Protein AF-A0A530GIV2-F1 (afdb_monomer_lite)

Foldseek 3Di:
DDDDDDPPDLWDQQFQVCLPPPVDPQQQLDCLQCVPPDLCCFALPHPPYPNQFGWDDDPSWIATGHCVCPVRHGGTRGNQVVQQPQKDWDKAQPDADPVRHRDDIDDTDIGRPDGDGRIPRDDGD

Secondary structure (DSSP, 8-state):
---------S--B--GGGTT-TTS-SS--SGGGGTT--GGGSSTT-TTS-TTSEEEEETTEEEEESGGGGGGTTSB--HHHHHHH-EEEE--EEEE-TTS-EEEEPPPEEEES----SBSSPPP-

Radius of gyration: 19.64 Å; chains: 1; bounding box: 41×36×71 Å

Sequence (125 aa):
MQFSLVPFSASVNVGPANKDKAWMDLDGISPIHHENFDWTTMYKTASGVDPNKYIEKVGDARWKRGSGWGAGQNTPMTRFKLYEEMTATTRTCTKKRSNGSCQTYSTPTTGQYEAWKGCVEARPY

pLDDT: mean 78.87, std 12.32, range [41.28, 92.19]

Structure (mmCIF, N/CA/C/O backbone):
data_AF-A0A530GIV2-F1
#
_entry.id   AF-A0A530GIV2-F1
#
loop_
_atom_site.group_PDB
_atom_site.id
_atom_site.type_symbol
_atom_site.label_atom_id
_atom_site.label_alt_id
_atom_site.label_comp_id
_atom_site.label_asym_id
_atom_site.label_entity_id
_atom_site.label_seq_id
_atom_site.pdbx_PDB_ins_code
_atom_site.Cartn_x
_atom_site.Cartn_y
_atom_site.Cartn_z
_atom_site.occupancy
_atom_site.B_iso_or_equiv
_atom_site.auth_seq_id
_atom_site.auth_comp_id
_atom_site.auth_asym_id
_atom_site.auth_atom_id
_atom_site.pdbx_PDB_model_num
ATOM 1 N N . MET A 1 1 ? 14.635 -5.753 42.558 1.00 41.28 1 MET A N 1
ATOM 2 C CA . MET A 1 1 ? 13.766 -5.606 41.370 1.00 41.28 1 MET A CA 1
ATOM 3 C C . MET A 1 1 ? 14.674 -5.650 40.154 1.00 41.28 1 MET A C 1
ATOM 5 O O . MET A 1 1 ? 15.574 -4.824 40.083 1.00 41.28 1 MET A O 1
ATOM 9 N N . GLN A 1 2 ? 14.521 -6.636 39.274 1.00 44.56 2 GLN A N 1
ATOM 10 C CA . GLN A 1 2 ? 15.347 -6.780 38.074 1.00 44.56 2 GLN A CA 1
ATOM 11 C C . GLN A 1 2 ? 14.418 -6.630 36.870 1.00 44.56 2 GLN A C 1
ATOM 13 O O . GLN A 1 2 ? 13.490 -7.417 36.709 1.00 44.56 2 GLN A O 1
ATOM 18 N N . PHE A 1 3 ? 14.622 -5.581 36.078 1.00 54.16 3 PHE A N 1
ATOM 19 C CA . PHE A 1 3 ? 13.901 -5.372 34.828 1.00 54.16 3 PHE A CA 1
ATOM 20 C C . PHE A 1 3 ? 14.789 -5.880 33.694 1.00 54.16 3 PHE A C 1
ATOM 22 O O . PHE A 1 3 ? 15.936 -5.456 33.566 1.00 54.16 3 PHE A O 1
ATOM 29 N N . SER A 1 4 ? 14.275 -6.818 32.903 1.00 44.47 4 SER A N 1
ATOM 30 C CA . SER A 1 4 ? 14.893 -7.220 31.643 1.00 44.47 4 SER A CA 1
ATOM 31 C C . SER A 1 4 ? 14.197 -6.451 30.530 1.00 44.47 4 SER A C 1
ATOM 33 O O . SER A 1 4 ? 12.994 -6.598 30.325 1.00 44.47 4 SER A O 1
ATOM 35 N N . LEU A 1 5 ? 14.952 -5.596 29.844 1.00 51.12 5 LEU A N 1
ATOM 36 C CA . LEU A 1 5 ? 14.525 -5.033 28.576 1.00 51.12 5 LEU A CA 1
ATOM 37 C C . LEU A 1 5 ? 14.862 -6.071 27.507 1.00 51.12 5 LEU A C 1
ATOM 39 O O . LEU A 1 5 ? 16.034 -6.292 27.210 1.00 51.12 5 LEU A O 1
ATOM 43 N N . VAL A 1 6 ? 13.842 -6.728 26.961 1.00 50.91 6 VAL A N 1
ATOM 44 C CA . VAL A 1 6 ? 13.988 -7.529 25.745 1.00 50.91 6 VAL A CA 1
ATOM 45 C C . VAL A 1 6 ? 13.925 -6.549 24.575 1.00 50.91 6 VAL A C 1
ATOM 47 O O . VAL A 1 6 ? 12.861 -5.967 24.348 1.00 50.91 6 VAL A O 1
ATOM 50 N N . PRO A 1 7 ? 15.026 -6.305 23.843 1.00 48.56 7 PRO A N 1
ATOM 51 C CA . PRO A 1 7 ? 14.954 -5.513 22.632 1.00 48.56 7 PRO A CA 1
ATOM 52 C C . PRO A 1 7 ? 14.249 -6.372 21.584 1.00 48.56 7 PRO A C 1
ATOM 54 O O . PRO A 1 7 ? 14.852 -7.253 20.976 1.00 48.56 7 PRO A O 1
ATOM 57 N N . PHE A 1 8 ? 12.957 -6.141 21.370 1.00 50.06 8 PHE A N 1
ATOM 58 C CA . PHE A 1 8 ? 12.359 -6.538 20.105 1.00 50.06 8 PHE A CA 1
ATOM 59 C C . PHE A 1 8 ? 13.062 -5.689 19.046 1.00 50.06 8 PHE A C 1
ATOM 61 O O . PHE A 1 8 ? 12.948 -4.463 19.053 1.00 50.06 8 PHE A O 1
ATOM 68 N N . SER A 1 9 ? 13.901 -6.316 18.214 1.00 52.53 9 SER A N 1
ATOM 69 C CA . SER A 1 9 ? 14.488 -5.622 17.072 1.00 52.53 9 SER A CA 1
ATOM 70 C C . SER A 1 9 ? 13.342 -5.021 16.267 1.00 52.53 9 SER A C 1
ATOM 72 O O . SER A 1 9 ? 12.326 -5.689 16.080 1.00 52.53 9 SER A O 1
ATOM 74 N N . ALA A 1 10 ? 13.516 -3.790 15.784 1.00 52.50 10 ALA A N 1
ATOM 75 C CA . ALA A 1 10 ? 12.537 -3.003 15.021 1.00 52.50 10 ALA A CA 1
ATOM 76 C C . ALA A 1 10 ? 12.162 -3.609 13.642 1.00 52.50 10 ALA A C 1
ATOM 78 O O . ALA A 1 10 ? 11.921 -2.911 12.661 1.00 52.50 10 ALA A O 1
ATOM 79 N N . SER A 1 11 ? 12.286 -4.927 13.506 1.00 59.06 11 SER A N 1
ATOM 80 C CA . SER A 1 11 ? 11.870 -5.761 12.390 1.00 59.06 11 SER A CA 1
ATOM 81 C C . SER A 1 11 ? 12.012 -7.226 12.805 1.00 59.06 11 SER A C 1
ATOM 83 O O . SER A 1 11 ? 13.108 -7.782 12.850 1.00 59.06 11 SER A O 1
ATOM 85 N N . VAL A 1 12 ? 10.890 -7.876 13.108 1.00 67.25 12 VAL A N 1
ATOM 86 C CA . VAL A 1 12 ? 10.825 -9.342 13.134 1.00 67.25 12 VAL A CA 1
ATOM 87 C C . VAL A 1 12 ? 10.655 -9.807 11.693 1.00 67.25 12 VAL A C 1
ATOM 89 O O . VAL A 1 12 ? 9.706 -9.398 11.020 1.00 67.25 12 VAL A O 1
ATOM 92 N N . ASN A 1 13 ? 11.578 -10.632 11.196 1.00 73.81 13 ASN A N 1
ATOM 93 C CA . ASN A 1 13 ? 11.422 -11.273 9.895 1.00 73.81 13 ASN A CA 1
ATOM 94 C C . ASN A 1 13 ? 10.578 -12.539 10.053 1.00 73.81 13 ASN A C 1
ATOM 96 O O . ASN A 1 13 ? 11.045 -13.551 10.570 1.00 73.81 13 ASN A O 1
ATOM 100 N N . VAL A 1 14 ? 9.333 -12.469 9.602 1.00 77.88 14 VAL A N 1
ATOM 101 C CA . VAL A 1 14 ? 8.395 -13.593 9.569 1.00 77.88 14 VAL A CA 1
ATOM 102 C C . VAL A 1 14 ? 8.330 -14.246 8.188 1.00 77.88 14 VAL A C 1
ATOM 104 O O . VAL A 1 14 ? 7.577 -15.191 7.999 1.00 77.88 14 VAL A O 1
ATOM 107 N N . GLY A 1 15 ? 9.122 -13.785 7.221 1.00 79.31 15 GLY A N 1
ATOM 108 C CA . GLY A 1 15 ? 9.187 -14.322 5.865 1.00 79.31 15 GLY A CA 1
ATOM 109 C C . GLY A 1 15 ? 8.038 -13.857 4.952 1.00 79.31 15 GLY A C 1
ATOM 110 O O . GLY A 1 15 ? 6.895 -13.713 5.389 1.00 79.31 15 GLY A O 1
ATOM 111 N N . PRO A 1 16 ? 8.305 -13.658 3.646 1.00 79.44 16 PRO A N 1
ATOM 112 C CA . PRO A 1 16 ? 7.344 -13.074 2.707 1.00 79.44 16 PRO A CA 1
ATOM 113 C C . PRO A 1 16 ? 6.081 -13.927 2.500 1.00 79.44 16 PRO A C 1
ATOM 115 O O . PRO A 1 16 ? 5.008 -13.398 2.222 1.00 79.44 16 PRO A O 1
ATOM 118 N N . ALA A 1 17 ? 6.185 -15.246 2.687 1.00 83.62 17 ALA A N 1
ATOM 119 C CA . ALA A 1 17 ? 5.075 -16.189 2.535 1.00 83.62 17 ALA A CA 1
ATOM 120 C C . ALA A 1 17 ? 3.994 -16.062 3.622 1.00 83.62 17 ALA A C 1
ATOM 122 O O . ALA A 1 17 ? 2.915 -16.641 3.491 1.00 83.62 17 ALA A O 1
ATOM 123 N N . ASN A 1 18 ? 4.276 -15.332 4.704 1.00 83.25 18 ASN A N 1
ATOM 124 C CA . ASN A 1 18 ? 3.360 -15.213 5.828 1.00 83.25 18 ASN A CA 1
ATOM 125 C C . ASN A 1 18 ? 2.453 -13.981 5.771 1.00 83.25 18 ASN A C 1
ATOM 127 O O . ASN A 1 18 ? 1.570 -13.885 6.610 1.00 83.25 18 ASN A O 1
ATOM 131 N N . LYS A 1 19 ? 2.588 -13.116 4.755 1.00 77.50 19 LYS A N 1
ATOM 132 C CA . LYS A 1 19 ? 1.877 -11.828 4.648 1.00 77.50 19 LYS A CA 1
ATOM 133 C C . LYS A 1 19 ? 0.348 -11.895 4.829 1.00 77.50 19 LYS A C 1
ATOM 135 O O . LYS A 1 19 ? -0.237 -10.932 5.302 1.00 77.50 19 LYS A O 1
ATOM 140 N N . ASP A 1 20 ? -0.278 -13.014 4.450 1.00 84.88 20 ASP A N 1
ATOM 141 C CA . ASP A 1 20 ? -1.738 -13.206 4.462 1.00 84.88 20 ASP A CA 1
ATOM 142 C C . ASP A 1 20 ? -2.203 -14.173 5.577 1.00 84.88 20 ASP A C 1
ATOM 144 O O . ASP A 1 20 ? -3.295 -14.740 5.509 1.00 84.88 20 ASP A O 1
ATOM 148 N N . LYS A 1 21 ? -1.368 -14.452 6.588 1.00 85.44 21 LYS A N 1
ATOM 149 C CA . LYS A 1 21 ? -1.747 -15.354 7.689 1.00 85.44 21 LYS A CA 1
ATOM 150 C C . LYS A 1 21 ? -2.703 -14.658 8.657 1.00 85.44 21 LYS A C 1
ATOM 152 O O . LYS A 1 21 ? -2.511 -13.502 8.995 1.00 85.44 21 LYS A O 1
ATOM 157 N N . ALA A 1 22 ? -3.676 -15.400 9.187 1.00 86.00 22 ALA A N 1
ATOM 158 C CA . ALA A 1 22 ? -4.710 -14.862 10.079 1.00 86.00 22 ALA A CA 1
ATOM 159 C C . ALA A 1 22 ? -4.191 -14.290 11.415 1.00 86.00 22 ALA A C 1
ATOM 161 O O . ALA A 1 22 ? -4.900 -13.541 12.070 1.00 86.00 22 ALA A O 1
ATOM 162 N N . TRP A 1 23 ? -2.974 -14.651 11.837 1.00 83.25 23 TRP A N 1
ATOM 163 C CA . TRP A 1 23 ? -2.330 -14.064 13.019 1.00 83.25 23 TRP A CA 1
ATOM 164 C C . TRP A 1 23 ? -1.658 -12.713 12.727 1.00 83.25 23 TRP A C 1
ATOM 166 O O . TRP A 1 23 ? -1.188 -12.059 13.655 1.00 83.25 23 TRP A O 1
ATOM 176 N N . MET A 1 24 ? -1.590 -12.297 11.458 1.00 82.19 24 MET A N 1
ATOM 177 C CA . MET A 1 24 ? -1.178 -10.951 11.070 1.00 82.19 24 MET A CA 1
ATOM 178 C C . MET A 1 24 ? -2.369 -9.993 11.091 1.00 82.19 24 MET A C 1
ATOM 180 O O . MET A 1 24 ? -3.508 -10.385 10.853 1.00 82.19 24 MET A O 1
ATOM 184 N N . ASP A 1 25 ? -2.089 -8.714 11.325 1.00 83.69 25 ASP A N 1
ATOM 185 C CA . ASP A 1 25 ? -3.083 -7.647 11.224 1.00 83.69 25 ASP A CA 1
ATOM 186 C C . ASP A 1 25 ? -3.360 -7.313 9.747 1.00 83.69 25 ASP A C 1
ATOM 188 O O . ASP A 1 25 ? -2.712 -6.461 9.131 1.00 83.69 25 ASP A O 1
ATOM 192 N N . LEU A 1 26 ? -4.298 -8.056 9.155 1.00 84.25 26 LEU A N 1
ATOM 193 C CA . LEU A 1 26 ? -4.696 -7.908 7.751 1.00 84.25 26 LEU A CA 1
ATOM 194 C C . LEU A 1 26 ? -5.585 -6.678 7.516 1.00 84.25 26 LEU A C 1
ATOM 196 O O . LEU A 1 26 ? -5.624 -6.160 6.397 1.00 84.25 26 LEU A O 1
ATOM 200 N N . ASP A 1 27 ? -6.247 -6.194 8.567 1.00 84.88 27 ASP A N 1
ATOM 201 C CA . ASP A 1 27 ? -7.166 -5.053 8.521 1.00 84.88 27 ASP A CA 1
ATOM 202 C C . ASP A 1 27 ? -6.480 -3.726 8.885 1.00 84.88 27 ASP A C 1
ATOM 204 O O . ASP A 1 27 ? -7.027 -2.645 8.650 1.00 84.88 27 ASP A O 1
ATOM 208 N N . GLY A 1 28 ? -5.253 -3.790 9.410 1.00 83.56 28 GLY A N 1
ATOM 209 C CA . GLY A 1 28 ? -4.450 -2.635 9.794 1.00 83.56 28 GLY A CA 1
ATOM 210 C C . GLY A 1 28 ? -5.059 -1.862 10.957 1.00 83.56 28 GLY A C 1
ATOM 211 O O . GLY A 1 28 ? -5.012 -0.629 10.955 1.00 83.56 28 GLY A O 1
ATOM 212 N N . ILE A 1 29 ? -5.670 -2.568 11.908 1.00 85.56 29 ILE A N 1
ATOM 213 C CA . ILE A 1 29 ? -6.287 -1.988 13.110 1.00 85.56 29 ILE A CA 1
ATOM 214 C C . ILE A 1 29 ? -5.211 -1.402 14.032 1.00 85.56 29 ILE A C 1
ATOM 216 O O . ILE A 1 29 ? -5.427 -0.378 14.686 1.00 85.56 29 ILE A O 1
ATOM 220 N N . SER A 1 30 ? -4.033 -2.024 14.074 1.00 83.50 30 SER A N 1
ATOM 221 C CA . SER A 1 30 ? -2.926 -1.575 14.901 1.00 83.50 30 SER A CA 1
ATOM 222 C C . SER A 1 30 ? -2.444 -0.186 14.458 1.00 83.50 30 SER A C 1
ATOM 224 O O . SER A 1 30 ? -2.162 0.031 13.271 1.00 83.50 30 SER A O 1
ATOM 226 N N . PRO A 1 31 ? -2.269 0.766 15.398 1.00 80.25 31 PRO A N 1
ATOM 227 C CA . PRO A 1 31 ? -1.785 2.111 15.093 1.00 80.25 31 PRO A CA 1
ATOM 228 C C . PRO A 1 31 ? -0.452 2.134 14.335 1.00 80.25 31 PRO A C 1
ATOM 230 O O . PRO A 1 31 ? -0.208 3.067 13.570 1.00 80.25 31 PRO A O 1
ATOM 233 N N . ILE A 1 32 ? 0.378 1.095 14.485 1.00 79.25 32 ILE A N 1
ATOM 234 C CA . ILE A 1 32 ? 1.678 0.975 13.808 1.00 79.25 32 ILE A CA 1
ATOM 235 C C . ILE A 1 32 ? 1.563 0.970 12.277 1.00 79.25 32 ILE A C 1
ATOM 237 O O . ILE A 1 32 ? 2.476 1.416 11.581 1.00 79.25 32 ILE A O 1
ATOM 241 N N . HIS A 1 33 ? 0.425 0.533 11.721 1.00 77.81 33 HIS A N 1
ATOM 242 C CA . HIS A 1 33 ? 0.185 0.585 10.275 1.00 77.81 33 HIS A CA 1
ATOM 243 C C . HIS A 1 33 ? 0.077 2.013 9.733 1.00 77.81 33 HIS A C 1
ATOM 245 O O . HIS A 1 33 ? 0.118 2.223 8.522 1.00 77.81 33 HIS A O 1
ATOM 251 N N . HIS A 1 34 ? -0.061 2.983 10.629 1.00 78.19 34 HIS A N 1
ATOM 252 C CA . HIS A 1 34 ? -0.391 4.366 10.321 1.00 78.19 34 HIS A CA 1
ATOM 253 C C . HIS A 1 34 ? 0.577 5.350 10.964 1.00 78.19 34 HIS A C 1
ATOM 255 O O . HIS A 1 34 ? 0.402 6.560 10.838 1.00 78.19 34 HIS A O 1
ATOM 261 N N . GLU A 1 35 ? 1.590 4.834 11.654 1.00 77.62 35 GLU A N 1
ATOM 262 C CA . GLU A 1 35 ? 2.657 5.635 12.217 1.00 77.62 35 GLU A CA 1
ATOM 263 C C . GLU A 1 35 ? 3.393 6.356 11.080 1.00 77.62 35 GLU A C 1
ATOM 265 O O . GLU A 1 35 ? 3.804 5.737 10.095 1.00 77.62 35 GLU A O 1
ATOM 270 N N . ASN A 1 36 ? 3.572 7.671 11.220 1.00 78.44 36 ASN A N 1
ATOM 271 C CA . ASN A 1 36 ? 4.166 8.558 10.212 1.00 78.44 36 ASN A CA 1
ATOM 272 C C . ASN A 1 36 ? 3.319 8.797 8.944 1.00 78.44 36 ASN A C 1
ATOM 274 O O . ASN A 1 36 ? 3.832 9.377 7.988 1.00 78.44 36 ASN A O 1
ATOM 278 N N . PHE A 1 37 ? 2.041 8.401 8.926 1.00 78.12 37 PHE A N 1
ATOM 279 C CA . PHE A 1 37 ? 1.114 8.740 7.842 1.00 78.12 37 PHE A CA 1
ATOM 280 C C . PHE A 1 37 ? 0.084 9.771 8.299 1.00 78.12 37 PHE A C 1
ATOM 282 O O . PHE A 1 37 ? -0.753 9.502 9.164 1.00 78.12 37 PHE A O 1
ATOM 289 N N . ASP A 1 38 ? 0.111 10.946 7.671 1.00 83.50 38 ASP A N 1
ATOM 290 C CA . ASP A 1 38 ? -0.920 11.960 7.869 1.00 83.50 38 ASP A CA 1
ATOM 291 C C . ASP A 1 38 ? -2.107 11.730 6.925 1.00 83.50 38 ASP A C 1
ATOM 293 O O . ASP A 1 38 ? -2.195 12.269 5.820 1.00 83.50 38 ASP A O 1
ATOM 297 N N . TRP A 1 39 ? -3.064 10.934 7.393 1.00 80.75 39 TRP A N 1
ATOM 298 C CA . TRP A 1 39 ? -4.297 10.651 6.660 1.00 80.75 39 TRP A CA 1
ATOM 299 C C . TRP A 1 39 ? -5.218 11.865 6.510 1.00 80.75 39 TRP A C 1
ATOM 301 O O . TRP A 1 39 ? -6.148 11.814 5.702 1.00 80.75 39 TRP A O 1
ATOM 311 N N . THR A 1 40 ? -4.966 12.968 7.229 1.00 81.56 40 THR A N 1
ATOM 312 C CA . THR A 1 40 ? -5.689 14.223 6.987 1.00 81.56 40 THR A CA 1
ATOM 313 C C . THR A 1 40 ? -5.333 14.820 5.623 1.00 81.56 40 THR A C 1
ATOM 315 O O . THR A 1 40 ? -6.039 15.659 5.095 1.00 81.56 40 THR A O 1
ATOM 318 N N . THR A 1 41 ? -4.298 14.335 4.953 1.00 81.56 41 THR A N 1
ATOM 319 C CA . THR A 1 41 ? -4.012 14.746 3.574 1.00 81.56 41 THR A CA 1
ATOM 320 C C . THR A 1 41 ? -4.711 13.879 2.530 1.00 81.56 41 THR A C 1
ATOM 322 O O . THR A 1 41 ? -4.537 14.124 1.347 1.00 81.56 41 THR A O 1
ATOM 325 N N . MET A 1 42 ? -5.498 12.870 2.933 1.00 78.19 42 MET A N 1
ATOM 326 C CA . MET A 1 42 ? -6.124 11.895 2.026 1.00 78.19 42 MET A CA 1
ATOM 327 C C . MET A 1 42 ? -7.618 11.650 2.306 1.00 78.19 42 MET A C 1
ATOM 329 O O . MET A 1 42 ? -8.148 10.594 1.958 1.00 78.19 42 MET A O 1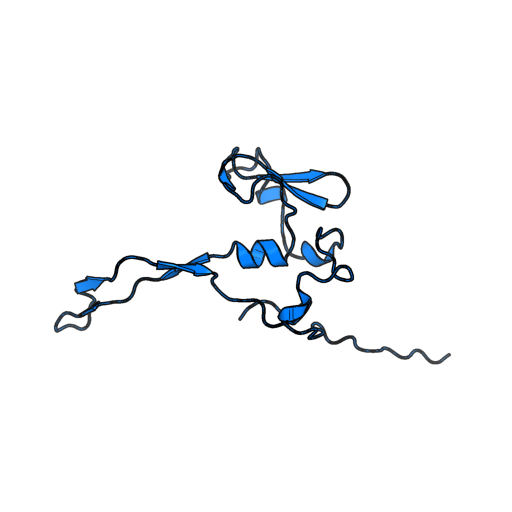
ATOM 333 N N . TYR A 1 43 ? -8.324 12.598 2.930 1.00 83.69 43 TYR A N 1
ATOM 334 C CA . TYR A 1 43 ? -9.785 12.526 3.081 1.00 83.69 43 TYR A CA 1
ATOM 335 C C . TYR A 1 43 ? -10.512 13.124 1.870 1.00 83.69 43 TYR A C 1
ATOM 337 O O . TYR A 1 43 ? -9.936 13.863 1.077 1.00 83.69 43 TYR A O 1
ATOM 345 N N . LYS A 1 44 ? -11.810 12.820 1.737 1.00 84.44 44 LYS A N 1
ATOM 346 C CA . LYS A 1 44 ? -12.643 13.171 0.569 1.00 84.44 44 LYS A CA 1
ATOM 347 C C . LYS A 1 44 ? -12.595 14.651 0.163 1.00 84.44 44 LYS A C 1
ATOM 349 O O . LYS A 1 44 ? -12.775 14.971 -1.004 1.00 84.44 44 LYS A O 1
ATOM 354 N N . THR A 1 45 ? -12.407 15.542 1.128 1.00 85.44 45 THR A N 1
ATOM 355 C CA . THR A 1 45 ? -12.425 17.000 0.954 1.00 85.44 45 THR A CA 1
ATOM 356 C C . THR A 1 45 ? -11.054 17.646 1.174 1.00 85.44 45 THR A C 1
ATOM 358 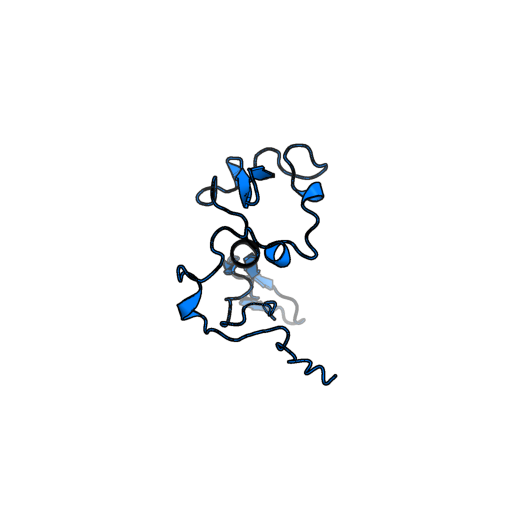O O . THR A 1 45 ? -10.973 18.867 1.297 1.00 85.44 45 THR A O 1
ATOM 361 N N . ALA A 1 46 ? -9.977 16.855 1.227 1.00 83.00 46 ALA A N 1
ATOM 362 C CA . ALA A 1 46 ? -8.623 17.375 1.360 1.00 83.00 46 ALA A CA 1
ATOM 363 C C . ALA A 1 46 ? -8.202 18.120 0.084 1.00 83.00 46 ALA A C 1
ATOM 365 O O . ALA A 1 46 ? -8.492 17.699 -1.038 1.00 83.00 46 ALA A O 1
ATOM 366 N N . SER A 1 47 ? -7.507 19.243 0.260 1.00 77.38 47 SER A N 1
ATOM 367 C CA . SER A 1 47 ? -7.023 20.052 -0.860 1.00 77.38 47 SER A CA 1
ATOM 368 C C . SER A 1 47 ? -5.993 19.276 -1.686 1.00 77.38 47 SER A C 1
ATOM 370 O O . SER A 1 47 ? -5.045 18.725 -1.131 1.00 77.38 47 SER A O 1
ATOM 372 N N . GLY A 1 48 ? -6.170 19.236 -3.010 1.00 75.31 48 GLY A N 1
ATOM 373 C CA . GLY A 1 48 ? -5.251 18.555 -3.932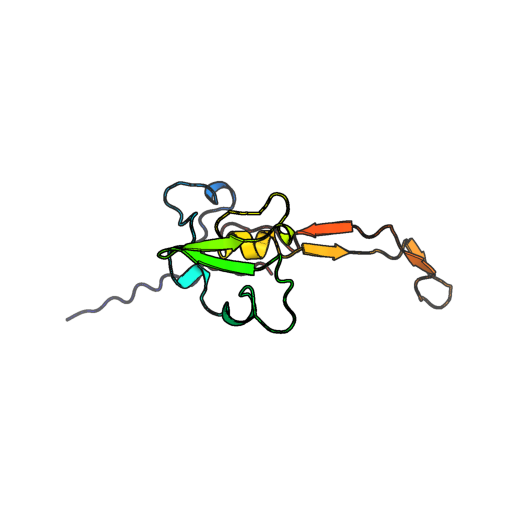 1.00 75.31 48 GLY A CA 1
ATOM 374 C C . GLY A 1 48 ? -5.438 17.038 -4.054 1.00 75.31 48 GLY A C 1
ATOM 375 O O . GLY A 1 48 ? -4.634 16.392 -4.725 1.00 75.31 48 GLY A O 1
ATOM 376 N N . VAL A 1 49 ? -6.488 16.468 -3.454 1.00 73.50 49 VAL A N 1
ATOM 377 C CA . VAL A 1 49 ? -6.823 15.038 -3.557 1.00 73.50 49 VAL A CA 1
ATOM 378 C C . VAL A 1 49 ? -8.017 14.840 -4.484 1.00 73.50 49 VAL A C 1
ATOM 380 O O . VAL A 1 49 ? -8.932 15.661 -4.522 1.00 73.50 49 VAL A O 1
ATOM 383 N N . ASP A 1 50 ? -8.028 13.734 -5.226 1.00 82.50 50 ASP A N 1
ATOM 384 C CA . ASP A 1 50 ? -9.199 13.329 -6.000 1.00 82.50 50 ASP A CA 1
ATOM 385 C C . ASP A 1 50 ? -10.342 12.931 -5.040 1.00 82.50 50 ASP A C 1
ATOM 387 O O . ASP A 1 50 ? -10.187 11.975 -4.271 1.00 82.50 50 ASP A O 1
ATOM 391 N N . PRO A 1 51 ? -11.513 13.597 -5.076 1.00 85.00 51 PRO A N 1
ATOM 392 C CA . PRO A 1 51 ? -12.654 13.246 -4.227 1.00 85.00 51 PRO A CA 1
ATOM 393 C C . PRO A 1 51 ? -13.220 11.844 -4.516 1.00 85.00 51 PRO A C 1
ATOM 395 O O . PRO A 1 51 ? -14.009 11.327 -3.721 1.00 85.00 51 PRO A O 1
ATOM 398 N N . ASN A 1 52 ? -12.818 11.210 -5.622 1.00 88.44 52 ASN A N 1
ATOM 399 C CA . ASN A 1 52 ? -13.115 9.817 -5.948 1.00 88.44 52 ASN A CA 1
ATOM 400 C C . ASN A 1 52 ? -12.025 8.841 -5.478 1.00 88.44 52 ASN A C 1
ATOM 402 O O . ASN A 1 52 ? -12.159 7.643 -5.719 1.00 88.44 52 ASN A O 1
ATOM 406 N N . LYS A 1 53 ? -10.961 9.305 -4.816 1.00 89.25 53 LYS A N 1
ATOM 407 C CA . LYS A 1 53 ? -9.876 8.465 -4.299 1.00 89.25 53 LYS A CA 1
ATOM 408 C C . LYS A 1 53 ? -9.424 8.951 -2.922 1.00 89.25 53 LYS A C 1
ATOM 410 O O . LYS A 1 53 ? -8.415 9.635 -2.781 1.00 89.25 53 LYS A O 1
ATOM 415 N N . TYR A 1 54 ? -10.166 8.557 -1.892 1.00 89.88 54 TYR A N 1
ATOM 416 C CA . TYR A 1 54 ? -9.917 8.981 -0.514 1.00 89.88 54 TYR A CA 1
ATOM 417 C C . TYR A 1 54 ? -9.871 7.806 0.460 1.00 89.88 54 TYR A C 1
ATOM 419 O O . TYR A 1 54 ? -10.235 6.674 0.124 1.00 89.88 54 TYR A O 1
ATOM 427 N N . ILE A 1 55 ? -9.409 8.093 1.673 1.00 90.25 55 ILE A N 1
ATOM 428 C CA . ILE A 1 55 ? -9.361 7.170 2.798 1.00 90.25 55 ILE A CA 1
ATOM 429 C C . ILE A 1 55 ? -10.405 7.584 3.830 1.00 90.25 55 ILE A C 1
ATOM 431 O O . ILE A 1 55 ? -10.518 8.754 4.194 1.00 90.25 55 ILE A O 1
ATOM 435 N N . GLU A 1 56 ? -11.173 6.611 4.303 1.00 90.44 56 GLU A N 1
ATOM 436 C CA . GLU A 1 56 ? -12.204 6.795 5.322 1.00 90.44 56 GLU A CA 1
ATOM 437 C C . GLU A 1 56 ? -11.911 5.893 6.520 1.00 90.44 56 GLU A C 1
ATOM 439 O O . GLU A 1 56 ? -11.648 4.702 6.354 1.00 90.44 56 GLU A O 1
ATOM 444 N N . LYS A 1 57 ? -11.959 6.443 7.736 1.00 89.25 57 LYS A N 1
ATOM 445 C CA . LYS A 1 57 ? -11.865 5.640 8.958 1.00 89.25 57 LYS A CA 1
ATOM 446 C C . LYS A 1 57 ? -13.259 5.119 9.319 1.00 89.25 57 LYS A C 1
ATOM 448 O O . LYS A 1 57 ? -14.170 5.918 9.513 1.00 89.25 57 LYS A O 1
ATOM 453 N N . VAL A 1 58 ? -13.412 3.801 9.427 1.00 89.81 58 VAL A N 1
ATOM 454 C CA . VAL A 1 58 ? -14.653 3.135 9.852 1.00 89.81 58 VAL A CA 1
ATOM 455 C C . VAL A 1 58 ? -14.308 2.193 11.001 1.00 89.81 58 VAL A C 1
ATOM 457 O O . VAL A 1 58 ? -13.580 1.220 10.806 1.00 89.81 58 VAL A O 1
ATOM 460 N N . GLY A 1 59 ? -14.802 2.498 12.204 1.00 88.38 59 GLY A N 1
ATOM 461 C CA . GLY A 1 59 ? -14.308 1.858 13.426 1.00 88.38 59 GLY A CA 1
ATOM 462 C C . GLY A 1 59 ? -12.825 2.173 13.626 1.00 88.38 59 GLY A C 1
ATOM 463 O O . GLY A 1 59 ? -12.427 3.334 13.514 1.00 88.38 59 GLY A O 1
ATOM 464 N N . ASP A 1 60 ? -12.008 1.146 13.859 1.00 85.38 60 ASP A N 1
ATOM 465 C CA . ASP A 1 60 ? -10.550 1.280 13.996 1.00 85.38 60 ASP A CA 1
ATOM 466 C C . ASP A 1 60 ? -9.776 1.058 12.688 1.00 85.38 60 ASP A C 1
ATOM 468 O O . ASP A 1 60 ? -8.602 1.416 12.599 1.00 85.38 60 ASP A O 1
ATOM 472 N N . ALA A 1 61 ? -10.436 0.556 11.642 1.00 88.06 61 ALA A N 1
ATOM 473 C CA . ALA A 1 61 ? -9.823 0.323 10.339 1.00 88.06 61 ALA A CA 1
ATOM 474 C C . ALA A 1 61 ? -9.958 1.543 9.411 1.00 88.06 61 ALA A C 1
ATOM 476 O O . ALA A 1 61 ? -10.927 2.310 9.458 1.00 88.06 61 ALA A O 1
ATOM 477 N N . ARG A 1 62 ? -8.985 1.709 8.513 1.00 89.56 62 ARG A N 1
ATOM 478 C CA . ARG A 1 62 ? -9.029 2.696 7.424 1.00 89.56 62 ARG A CA 1
ATOM 479 C C . ARG A 1 62 ? -9.352 1.995 6.112 1.00 89.56 62 ARG A C 1
ATOM 481 O O . ARG A 1 62 ? -8.805 0.937 5.839 1.00 89.56 62 ARG A O 1
ATOM 488 N N . TRP A 1 63 ? -10.209 2.585 5.288 1.00 91.00 63 TRP A N 1
ATOM 489 C CA . TRP A 1 63 ? -10.743 1.974 4.070 1.00 91.00 63 TRP A CA 1
ATOM 490 C C . TRP A 1 63 ? -10.490 2.841 2.844 1.00 91.00 63 TRP A C 1
ATOM 492 O O . TRP A 1 63 ? -10.640 4.063 2.892 1.00 91.00 63 TRP A O 1
ATOM 502 N N . LYS A 1 64 ? -10.175 2.191 1.721 1.00 91.56 64 LYS A N 1
ATOM 503 C CA . LYS A 1 64 ? -10.090 2.816 0.396 1.00 91.56 64 LYS A CA 1
ATOM 504 C C . LYS A 1 64 ? -11.487 3.106 -0.146 1.00 91.56 64 LYS A C 1
ATOM 506 O O . LYS A 1 64 ? -12.256 2.176 -0.391 1.00 91.56 64 LYS A O 1
ATOM 511 N N . ARG A 1 65 ? -11.833 4.376 -0.353 1.00 92.19 65 ARG A N 1
ATOM 512 C CA . ARG A 1 65 ? -13.161 4.804 -0.819 1.00 92.19 65 ARG A CA 1
ATOM 513 C C . ARG A 1 65 ? -13.105 5.639 -2.095 1.00 92.19 65 ARG A C 1
ATOM 515 O O . ARG A 1 65 ? -12.156 6.378 -2.345 1.00 92.19 65 ARG A O 1
ATOM 522 N N . GLY A 1 66 ? -14.180 5.511 -2.869 1.00 90.88 66 GLY A N 1
ATOM 523 C CA . GLY A 1 66 ? -14.343 6.114 -4.188 1.00 90.88 66 GLY A CA 1
ATOM 524 C C . GLY A 1 66 ? -13.789 5.253 -5.333 1.00 90.88 66 GLY A C 1
ATOM 525 O O . GLY A 1 66 ? -12.990 4.337 -5.125 1.00 90.88 66 GLY A O 1
ATOM 526 N N . SER A 1 67 ? -14.268 5.520 -6.548 1.00 90.81 67 SER A N 1
ATOM 527 C CA . SER A 1 67 ? -13.986 4.723 -7.750 1.00 90.81 67 SER A CA 1
ATOM 528 C C . SER A 1 67 ? -12.547 4.844 -8.264 1.00 90.81 67 SER A C 1
ATOM 530 O O . SER A 1 67 ? -12.092 3.974 -9.003 1.00 90.81 67 SER A O 1
ATOM 532 N N . GLY A 1 68 ? -11.796 5.866 -7.849 1.00 87.38 68 GLY A N 1
ATOM 533 C CA . GLY A 1 68 ? -10.400 6.087 -8.241 1.00 87.38 68 GLY A CA 1
ATOM 534 C C . GLY A 1 68 ? -9.417 5.036 -7.706 1.00 87.38 68 GLY A C 1
ATOM 535 O O . GLY A 1 68 ? -8.258 5.007 -8.119 1.00 87.38 68 GLY A O 1
ATOM 536 N N . TRP A 1 69 ? -9.863 4.147 -6.813 1.00 86.25 69 TRP A N 1
ATOM 537 C CA . TRP A 1 69 ? -9.113 2.955 -6.394 1.00 86.25 69 TRP A CA 1
ATOM 538 C C . TRP A 1 69 ? -9.288 1.750 -7.332 1.00 86.25 69 TRP A C 1
ATOM 540 O O . TRP A 1 69 ? -8.583 0.752 -7.173 1.00 86.25 69 TRP A O 1
ATOM 550 N N . GLY A 1 70 ? -10.218 1.805 -8.293 1.00 88.12 70 GLY A N 1
ATOM 551 C CA . GLY A 1 70 ? -10.506 0.694 -9.201 1.00 88.12 70 GLY A CA 1
ATOM 552 C C . GLY A 1 70 ? -10.840 -0.594 -8.443 1.00 88.12 70 GLY A C 1
ATOM 553 O O . GLY A 1 70 ? -11.665 -0.595 -7.532 1.00 88.12 70 GLY A O 1
ATOM 554 N N . ALA A 1 71 ? -10.153 -1.690 -8.775 1.00 86.88 71 ALA A N 1
ATOM 555 C CA . ALA A 1 71 ? -10.334 -2.986 -8.114 1.00 86.88 71 ALA A CA 1
ATOM 556 C C . ALA A 1 71 ? -9.976 -2.980 -6.611 1.00 86.88 71 ALA A C 1
ATOM 558 O O . ALA A 1 71 ? -10.398 -3.870 -5.879 1.00 86.88 71 ALA A O 1
ATOM 559 N N . GLY A 1 72 ? -9.212 -1.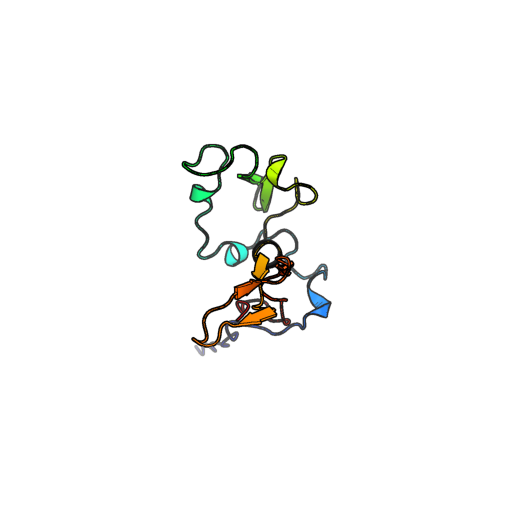988 -6.140 1.00 85.56 72 GLY A N 1
ATOM 560 C CA . GLY A 1 72 ? -8.859 -1.824 -4.729 1.00 85.56 72 GLY A CA 1
ATOM 561 C C . GLY A 1 72 ? -9.911 -1.086 -3.896 1.00 85.56 72 GLY A C 1
ATOM 562 O O . GLY A 1 72 ? -9.698 -0.890 -2.696 1.00 85.56 72 GLY A O 1
ATOM 563 N N . GLN A 1 73 ? -11.019 -0.642 -4.496 1.00 91.12 73 GLN A N 1
ATOM 564 C CA . GLN A 1 73 ? -12.086 0.056 -3.783 1.00 91.12 73 GLN A CA 1
ATOM 565 C C . GLN A 1 73 ? -12.690 -0.827 -2.681 1.00 91.12 73 GLN A C 1
ATOM 567 O O . GLN A 1 73 ? -12.865 -2.029 -2.846 1.00 91.12 73 GLN A O 1
ATOM 572 N N . ASN A 1 74 ? -13.047 -0.209 -1.554 1.00 91.88 74 ASN A N 1
ATOM 573 C CA . ASN A 1 74 ? -13.643 -0.858 -0.388 1.00 91.88 74 ASN A CA 1
ATOM 574 C C . ASN A 1 74 ? -12.778 -1.962 0.221 1.00 91.88 74 ASN A C 1
ATOM 576 O O . ASN A 1 74 ? -13.310 -2.892 0.814 1.00 91.88 74 ASN A O 1
ATOM 580 N N . THR A 1 75 ? -11.458 -1.841 0.121 1.00 91.00 75 THR A N 1
ATOM 581 C CA . THR A 1 75 ? -10.525 -2.704 0.853 1.00 91.00 75 THR A CA 1
ATOM 582 C C . THR A 1 75 ? -9.828 -1.920 1.970 1.00 91.00 75 THR A C 1
ATOM 584 O O . THR A 1 75 ? -9.712 -0.689 1.862 1.00 91.00 75 THR A O 1
ATOM 587 N N . PRO A 1 76 ? -9.371 -2.591 3.043 1.00 89.94 76 PRO A N 1
ATOM 588 C CA . PRO A 1 76 ? -8.598 -1.945 4.094 1.00 89.94 76 PRO A CA 1
ATOM 589 C C . PRO A 1 76 ? -7.319 -1.300 3.547 1.00 89.94 76 PRO A C 1
ATOM 591 O O . PRO A 1 76 ? -6.641 -1.841 2.668 1.00 89.94 76 PRO A O 1
ATOM 594 N N . MET A 1 77 ? -6.985 -0.127 4.073 1.00 87.25 77 MET A N 1
ATOM 595 C CA . MET A 1 77 ? -5.715 0.547 3.852 1.00 87.25 77 MET A CA 1
ATOM 596 C C . MET A 1 77 ? -4.800 0.247 5.035 1.00 87.25 77 MET A C 1
ATOM 598 O O . MET A 1 77 ? -4.914 0.855 6.097 1.00 87.25 77 MET A O 1
ATOM 602 N N . THR A 1 78 ? -3.886 -0.695 4.830 1.00 84.75 78 THR A N 1
ATOM 603 C CA . THR A 1 78 ? -2.835 -1.056 5.785 1.00 84.75 78 THR A CA 1
ATOM 604 C C . THR A 1 78 ? -1.480 -0.603 5.255 1.00 84.75 78 THR A C 1
ATOM 606 O O . THR A 1 78 ? -1.328 -0.352 4.059 1.00 84.75 78 THR A O 1
ATOM 609 N N . ARG A 1 79 ? -0.453 -0.563 6.109 1.00 77.94 79 ARG A N 1
ATOM 610 C CA . ARG A 1 79 ? 0.930 -0.296 5.671 1.00 77.94 79 ARG A CA 1
ATOM 611 C C . ARG A 1 79 ? 1.393 -1.224 4.537 1.00 77.94 79 ARG A C 1
ATOM 613 O O . ARG A 1 79 ? 2.057 -0.766 3.614 1.00 77.94 79 ARG A O 1
ATOM 620 N N . PHE A 1 80 ? 0.998 -2.501 4.562 1.00 76.31 80 PHE A N 1
ATOM 621 C CA . PHE A 1 80 ? 1.289 -3.445 3.478 1.00 76.31 80 PHE A CA 1
ATOM 622 C C . PHE A 1 80 ? 0.618 -3.033 2.172 1.00 76.31 80 PHE A C 1
ATOM 624 O O . PHE A 1 80 ? 1.274 -2.990 1.136 1.00 76.31 80 PHE A O 1
ATOM 631 N N . LYS A 1 81 ? -0.669 -2.668 2.229 1.00 81.06 81 LYS A N 1
ATOM 632 C CA . LYS A 1 81 ? -1.398 -2.183 1.054 1.00 81.06 81 LYS A CA 1
ATOM 633 C C . LYS A 1 81 ? -0.831 -0.873 0.531 1.00 81.06 81 LYS A C 1
ATOM 635 O O . LYS A 1 81 ? -0.723 -0.723 -0.676 1.00 81.06 81 LYS A O 1
ATOM 640 N N . LEU A 1 82 ? -0.392 0.028 1.403 1.00 78.31 82 LEU A N 1
ATOM 641 C CA . LEU A 1 82 ? 0.262 1.264 0.985 1.00 78.31 82 LEU A CA 1
ATOM 642 C C . LEU A 1 82 ? 1.551 0.993 0.195 1.00 78.31 82 LEU A C 1
ATOM 644 O O . LEU A 1 82 ? 1.763 1.616 -0.841 1.00 78.31 82 LEU A O 1
ATOM 648 N N . TYR A 1 83 ? 2.380 0.042 0.631 1.00 76.25 83 TYR A N 1
ATOM 649 C CA . TYR A 1 83 ? 3.567 -0.348 -0.136 1.00 76.25 83 TYR A CA 1
ATOM 650 C C . TYR A 1 83 ? 3.223 -1.084 -1.433 1.00 76.25 83 TYR A C 1
ATOM 652 O O . TYR A 1 83 ? 3.866 -0.838 -2.449 1.00 76.25 83 TYR A O 1
ATOM 660 N N . GLU A 1 84 ? 2.191 -1.933 -1.436 1.00 77.12 84 GLU A N 1
ATOM 661 C CA . GLU A 1 84 ? 1.717 -2.584 -2.664 1.00 77.12 84 GLU A CA 1
ATOM 662 C C . GLU A 1 84 ? 1.203 -1.572 -3.705 1.00 77.12 84 GLU A C 1
ATOM 664 O O . GLU A 1 84 ? 1.346 -1.809 -4.905 1.00 77.12 84 GLU A O 1
ATOM 669 N N . GLU A 1 85 ? 0.619 -0.460 -3.253 1.00 76.69 85 GLU A N 1
ATOM 670 C CA . GLU A 1 85 ? 0.108 0.640 -4.086 1.00 76.69 85 GLU A CA 1
ATOM 671 C C . GLU A 1 85 ? 1.217 1.626 -4.502 1.00 76.69 85 GLU A C 1
ATOM 673 O O . GLU A 1 85 ? 1.025 2.437 -5.410 1.00 76.69 85 GLU A O 1
ATOM 678 N N . MET A 1 86 ? 2.396 1.564 -3.872 1.00 75.94 86 MET A N 1
ATOM 679 C CA . MET A 1 86 ? 3.551 2.373 -4.251 1.00 75.94 86 MET A CA 1
ATOM 680 C C . MET A 1 86 ? 4.184 1.795 -5.519 1.00 75.94 86 MET A C 1
ATOM 682 O O . MET A 1 86 ? 5.072 0.943 -5.480 1.00 75.94 86 MET A O 1
ATOM 686 N N . THR A 1 87 ? 3.702 2.248 -6.674 1.00 77.94 87 THR A N 1
ATOM 687 C CA . THR A 1 87 ? 4.202 1.807 -7.980 1.00 77.94 87 THR A CA 1
ATOM 688 C C . THR A 1 87 ? 5.235 2.768 -8.558 1.00 77.94 87 THR A C 1
ATOM 690 O O . THR A 1 87 ? 5.044 3.984 -8.531 1.00 77.94 87 THR A O 1
ATOM 693 N N . ALA A 1 88 ? 6.289 2.226 -9.162 1.00 77.12 88 ALA A N 1
ATOM 694 C CA . ALA A 1 88 ? 7.255 2.972 -9.954 1.00 77.12 88 ALA A CA 1
ATOM 695 C C . ALA A 1 88 ? 6.933 2.826 -11.442 1.00 77.12 88 ALA A C 1
ATOM 697 O O . ALA A 1 88 ? 6.709 1.719 -11.934 1.00 77.12 88 ALA A O 1
ATOM 698 N N . THR A 1 89 ? 6.962 3.936 -12.179 1.00 81.19 89 THR A N 1
ATOM 699 C CA . THR A 1 89 ? 6.971 3.884 -13.645 1.00 81.19 89 THR A CA 1
ATOM 700 C C . THR A 1 89 ? 8.407 3.998 -14.124 1.00 81.19 89 THR A C 1
ATOM 702 O O . THR A 1 89 ? 9.049 5.033 -13.955 1.00 81.19 89 THR A O 1
ATOM 705 N N . THR A 1 90 ? 8.916 2.924 -14.717 1.00 81.38 90 THR A N 1
ATOM 706 C CA . THR A 1 90 ? 10.279 2.868 -15.246 1.00 81.38 90 THR A CA 1
ATOM 707 C C . THR A 1 90 ? 10.267 3.014 -16.759 1.00 81.38 90 THR A C 1
ATOM 709 O O . THR A 1 90 ? 9.360 2.550 -17.456 1.00 81.38 90 THR A O 1
ATOM 712 N N . ARG A 1 91 ? 11.289 3.693 -17.281 1.00 85.19 91 ARG A N 1
ATOM 713 C CA . ARG A 1 91 ? 11.502 3.849 -18.716 1.00 85.19 91 ARG A CA 1
ATOM 714 C C . ARG A 1 91 ? 12.990 3.765 -18.995 1.00 85.19 91 ARG A C 1
ATOM 716 O O . ARG A 1 91 ? 13.770 4.537 -18.442 1.00 85.19 91 ARG A O 1
ATOM 723 N N . THR A 1 92 ? 13.391 2.816 -19.825 1.00 86.56 92 THR A N 1
ATOM 724 C CA . THR A 1 92 ? 14.799 2.578 -20.133 1.00 86.56 92 THR A CA 1
ATOM 725 C C . THR A 1 92 ? 15.160 3.250 -21.445 1.00 86.56 92 THR A C 1
ATOM 727 O O . THR A 1 92 ? 14.344 3.374 -22.360 1.00 86.56 92 THR A O 1
ATOM 730 N N . CYS A 1 93 ? 16.392 3.740 -21.534 1.00 89.12 93 CYS A N 1
ATOM 731 C CA . CYS A 1 93 ? 16.898 4.282 -22.782 1.00 89.12 93 CYS A CA 1
ATOM 732 C C . CYS A 1 93 ? 17.254 3.133 -23.728 1.00 89.12 93 CYS A C 1
ATOM 734 O O . CYS A 1 93 ? 18.162 2.360 -23.428 1.00 89.12 93 CYS A O 1
ATOM 736 N N . THR A 1 94 ? 16.575 3.032 -24.867 1.00 91.06 94 THR A N 1
ATOM 737 C CA . THR A 1 94 ? 16.820 1.980 -25.866 1.00 91.06 94 THR A CA 1
ATOM 738 C C . THR A 1 94 ? 17.822 2.409 -26.932 1.00 91.06 94 THR A C 1
ATOM 740 O O . THR A 1 94 ? 18.459 1.561 -27.551 1.00 91.06 94 THR A O 1
ATOM 743 N N . LYS A 1 95 ? 18.016 3.719 -27.132 1.00 89.31 95 LYS A N 1
ATOM 744 C CA . LYS A 1 95 ? 19.016 4.253 -28.065 1.00 89.31 95 LYS A CA 1
ATOM 745 C C . LYS A 1 95 ? 19.608 5.553 -27.546 1.00 89.31 95 LYS A C 1
ATOM 747 O O . LYS A 1 95 ? 18.862 6.464 -27.194 1.00 89.31 95 LYS A O 1
ATOM 752 N N . LYS A 1 96 ? 20.938 5.666 -27.544 1.00 91.75 96 LYS A N 1
ATO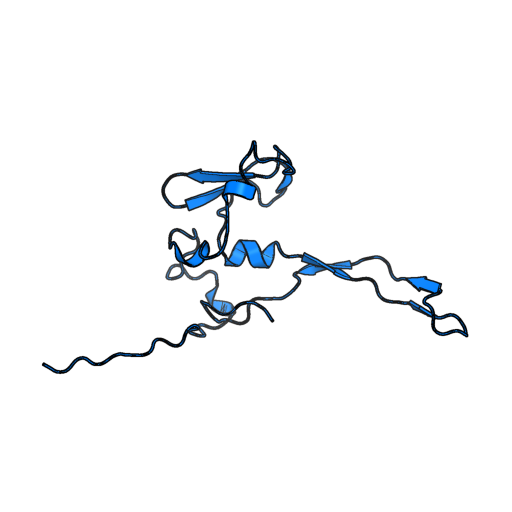M 753 C CA . LYS A 1 96 ? 21.669 6.892 -27.186 1.00 91.75 96 LYS A CA 1
ATOM 754 C C . LYS A 1 96 ? 22.200 7.596 -28.434 1.00 91.75 96 LYS A C 1
ATOM 756 O O . LYS A 1 96 ? 22.538 6.948 -29.422 1.00 91.75 96 LYS A O 1
ATOM 761 N N . ARG A 1 97 ? 22.274 8.924 -28.377 1.00 92.12 97 ARG A N 1
ATOM 762 C CA . ARG A 1 97 ? 22.985 9.755 -29.356 1.00 92.12 97 ARG A CA 1
ATOM 763 C C . ARG A 1 97 ? 24.495 9.657 -29.115 1.00 92.12 97 ARG A C 1
ATOM 765 O O . ARG A 1 97 ? 24.932 9.248 -28.041 1.00 92.12 97 ARG A O 1
ATOM 772 N N . SER A 1 98 ? 25.293 10.101 -30.083 1.00 88.19 98 SER A N 1
ATOM 773 C CA . SER A 1 98 ? 26.760 10.165 -29.976 1.00 88.19 98 SER A CA 1
ATOM 774 C C . SER A 1 98 ? 27.258 11.020 -28.803 1.00 88.19 98 SER A C 1
ATOM 776 O O . SER A 1 98 ? 28.337 10.770 -28.284 1.00 88.19 98 SER A O 1
ATOM 778 N N . ASN A 1 99 ? 26.457 11.983 -28.335 1.00 87.50 99 ASN A N 1
ATOM 779 C CA . ASN A 1 99 ? 26.754 12.810 -27.161 1.00 87.50 99 ASN A CA 1
ATOM 780 C C . ASN A 1 99 ? 26.321 12.177 -25.818 1.00 87.50 99 ASN A C 1
ATOM 782 O O . ASN A 1 99 ? 26.277 12.865 -24.802 1.00 87.50 99 ASN A O 1
ATOM 786 N N . GLY A 1 100 ? 25.919 10.902 -25.808 1.00 85.38 100 GLY A N 1
ATOM 787 C CA . GLY A 1 100 ? 25.499 10.173 -24.607 1.00 85.38 100 GLY A CA 1
ATOM 788 C C . GLY A 1 100 ? 24.055 10.422 -24.149 1.00 85.38 100 GLY A C 1
ATOM 789 O O . GLY A 1 100 ? 23.553 9.656 -23.324 1.00 85.38 100 GLY A O 1
ATOM 790 N N . SER A 1 101 ? 23.354 11.423 -24.699 1.00 88.69 101 SER A N 1
ATOM 791 C CA . SER A 1 101 ? 21.939 11.678 -24.380 1.00 88.69 101 SER A CA 1
ATOM 792 C C . SER A 1 101 ? 21.022 10.586 -24.936 1.00 88.69 101 SER A C 1
ATOM 794 O O . SER A 1 101 ? 21.298 9.988 -25.980 1.00 88.69 101 SER A O 1
ATOM 796 N N . CYS A 1 102 ? 19.910 10.315 -24.252 1.00 87.88 102 CYS A N 1
ATOM 797 C CA . CYS A 1 102 ? 18.953 9.326 -24.728 1.00 87.88 102 CYS A CA 1
ATOM 798 C C . CYS A 1 102 ? 18.136 9.858 -25.915 1.00 87.88 102 CYS A C 1
ATOM 800 O O . CYS A 1 102 ? 17.528 10.924 -25.836 1.00 87.88 102 CYS A O 1
ATOM 802 N N . GLN A 1 103 ? 18.105 9.101 -27.009 1.00 90.06 103 GLN A N 1
ATOM 803 C CA . GLN A 1 103 ? 17.343 9.41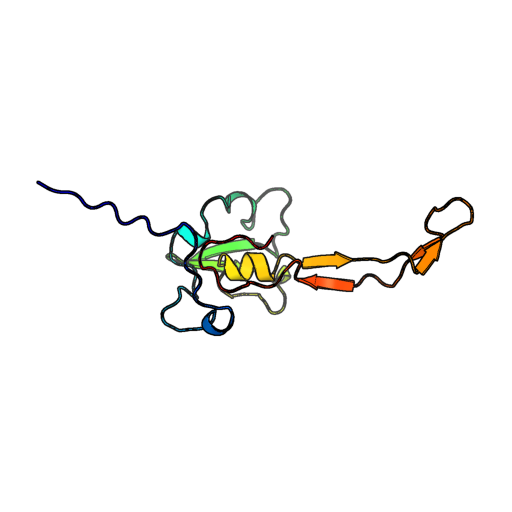0 -28.218 1.00 90.06 103 GLN A CA 1
ATOM 804 C C . GLN A 1 103 ? 15.965 8.749 -28.219 1.00 90.06 103 GLN A C 1
ATOM 806 O O . GLN A 1 103 ? 14.991 9.363 -28.645 1.00 90.06 103 GLN A O 1
ATOM 811 N N . THR A 1 104 ? 15.891 7.497 -27.773 1.00 90.44 104 THR A N 1
ATOM 812 C CA . THR A 1 104 ? 14.664 6.700 -27.801 1.00 90.44 104 THR A CA 1
ATOM 813 C C . THR A 1 104 ? 14.518 5.982 -26.473 1.00 90.44 104 THR A C 1
ATOM 815 O O . THR A 1 104 ? 15.487 5.430 -25.951 1.00 90.44 104 THR A O 1
ATOM 818 N N . TYR A 1 105 ? 13.307 6.015 -25.928 1.00 88.94 105 TYR A N 1
ATOM 819 C CA . TYR A 1 105 ? 12.951 5.346 -24.686 1.00 88.94 105 TYR A CA 1
ATOM 820 C C . TYR A 1 105 ? 12.068 4.134 -24.979 1.00 88.94 105 TYR A C 1
ATOM 822 O O . TYR A 1 105 ? 11.350 4.120 -25.980 1.00 88.94 105 TYR A O 1
ATOM 830 N N . SER A 1 106 ? 12.103 3.138 -24.099 1.00 88.19 106 SER A N 1
ATOM 831 C CA . SER A 1 106 ? 11.139 2.042 -24.103 1.00 88.19 106 SER A CA 1
ATOM 832 C C . SER A 1 106 ? 9.730 2.528 -23.750 1.00 88.19 106 SER A C 1
ATOM 834 O O . SER A 1 106 ? 9.538 3.627 -23.216 1.00 88.19 106 SER A O 1
ATOM 836 N N . THR A 1 107 ? 8.734 1.688 -24.023 1.00 87.00 107 THR A N 1
ATOM 837 C CA . THR A 1 107 ? 7.388 1.863 -23.473 1.00 87.00 107 THR A CA 1
ATOM 838 C C . THR A 1 107 ? 7.471 1.881 -21.939 1.00 87.00 107 THR A C 1
ATOM 840 O O . THR A 1 107 ? 8.107 0.989 -21.367 1.00 87.00 107 THR A O 1
ATOM 843 N N . PRO A 1 108 ? 6.876 2.881 -21.259 1.00 83.56 108 PRO A N 1
ATOM 844 C CA . PRO A 1 108 ? 6.865 2.923 -19.803 1.00 83.56 108 PRO A CA 1
ATOM 845 C C . PRO A 1 108 ? 6.243 1.653 -19.232 1.00 83.56 108 PRO A C 1
ATOM 847 O O . PRO A 1 108 ? 5.182 1.225 -19.680 1.00 83.56 108 PRO A O 1
ATOM 850 N N . THR A 1 109 ? 6.910 1.065 -18.243 1.00 82.50 109 THR A N 1
ATOM 851 C CA . THR A 1 109 ? 6.380 -0.079 -17.497 1.00 82.50 109 THR A CA 1
ATOM 852 C C . THR A 1 109 ? 6.120 0.363 -16.067 1.00 82.50 109 THR A C 1
ATOM 854 O O . THR A 1 109 ? 7.022 0.881 -15.404 1.00 82.50 109 THR A O 1
ATOM 857 N N . THR A 1 110 ? 4.888 0.178 -15.601 1.00 82.31 110 THR A N 1
ATOM 858 C CA . THR A 1 110 ? 4.488 0.466 -14.223 1.00 82.31 110 THR A CA 1
ATOM 859 C C . THR A 1 110 ? 4.440 -0.839 -13.444 1.00 82.31 110 THR A C 1
ATOM 861 O O . THR A 1 110 ? 3.770 -1.785 -13.854 1.00 82.31 110 THR A O 1
ATOM 864 N N . GLY A 1 111 ? 5.162 -0.898 -12.332 1.00 78.06 111 GLY A N 1
ATOM 865 C CA . GLY A 1 111 ? 5.180 -2.050 -11.434 1.00 78.06 111 GLY A CA 1
ATOM 866 C C . GLY A 1 111 ? 5.315 -1.597 -9.989 1.00 78.06 111 GLY A C 1
ATOM 867 O O . GLY A 1 111 ? 5.544 -0.415 -9.731 1.00 78.06 111 GLY A O 1
ATOM 868 N N . GLN A 1 112 ? 5.169 -2.522 -9.042 1.00 75.12 112 GLN A N 1
ATOM 869 C CA . GLN A 1 112 ? 5.457 -2.224 -7.639 1.00 75.12 112 GLN A CA 1
ATOM 870 C C . GLN A 1 112 ? 6.895 -1.731 -7.510 1.00 75.12 112 GLN A C 1
ATOM 872 O O . GLN A 1 112 ? 7.799 -2.315 -8.111 1.00 75.12 112 GLN A O 1
ATOM 877 N N . TYR A 1 113 ? 7.085 -0.647 -6.756 1.00 69.38 113 TYR A N 1
ATOM 878 C CA . TYR A 1 113 ? 8.413 -0.096 -6.503 1.00 69.38 113 TYR A CA 1
ATOM 879 C C . TYR A 1 113 ? 9.304 -1.170 -5.875 1.00 69.38 113 TYR A C 1
ATOM 881 O O . TYR A 1 113 ? 10.437 -1.360 -6.307 1.00 69.38 113 TYR A O 1
ATOM 889 N N . GLU A 1 114 ? 8.753 -1.937 -4.928 1.00 71.31 114 GLU A N 1
ATOM 890 C CA . GLU A 1 114 ? 9.461 -3.044 -4.306 1.00 71.31 114 GLU A CA 1
ATOM 891 C C . GLU A 1 114 ? 8.511 -4.044 -3.637 1.00 71.31 114 GLU A C 1
ATOM 893 O O . GLU A 1 114 ? 7.429 -3.693 -3.169 1.00 71.31 114 GLU A O 1
ATOM 898 N N . ALA A 1 115 ? 8.931 -5.310 -3.578 1.00 70.75 115 ALA A N 1
ATOM 899 C CA . ALA A 1 115 ? 8.191 -6.376 -2.915 1.00 70.75 115 ALA A CA 1
ATOM 900 C C . ALA A 1 115 ? 8.601 -6.517 -1.442 1.00 70.75 115 ALA A C 1
ATOM 902 O O . ALA A 1 115 ? 9.791 -6.570 -1.126 1.00 70.75 115 ALA A O 1
ATOM 903 N N . TRP A 1 116 ? 7.620 -6.691 -0.552 1.00 71.19 116 TRP A N 1
ATOM 904 C CA . TRP A 1 116 ? 7.866 -6.967 0.865 1.00 71.19 116 TRP A CA 1
ATOM 905 C C . TRP A 1 116 ? 8.697 -8.245 1.068 1.00 71.19 116 TRP A C 1
ATOM 907 O O . TRP A 1 116 ? 8.381 -9.304 0.524 1.00 71.19 116 TRP A O 1
ATOM 917 N N . LYS A 1 117 ? 9.762 -8.157 1.876 1.00 70.81 117 LYS A N 1
ATOM 918 C CA . LYS A 1 117 ? 10.757 -9.233 2.056 1.00 70.81 117 LYS A CA 1
ATOM 919 C C . LYS A 1 117 ? 10.583 -10.081 3.320 1.00 70.81 117 LYS A C 1
ATOM 921 O O . LYS A 1 117 ? 11.401 -10.964 3.555 1.00 70.81 117 LYS A O 1
ATOM 926 N N . GLY A 1 118 ? 9.533 -9.856 4.113 1.00 65.00 118 GLY A N 1
ATOM 927 C CA . GLY A 1 118 ? 9.233 -10.671 5.299 1.00 65.00 118 GLY A CA 1
ATOM 928 C C . GLY A 1 118 ? 9.355 -9.959 6.646 1.00 65.00 118 GLY A C 1
ATOM 929 O O . GLY A 1 118 ? 8.963 -10.519 7.662 1.00 65.00 118 GLY A O 1
ATOM 930 N N . CYS A 1 119 ? 9.858 -8.727 6.688 1.00 68.56 119 CYS A N 1
ATOM 931 C CA . CYS A 1 119 ? 10.043 -7.985 7.935 1.00 68.56 119 CYS A CA 1
ATOM 932 C C . CYS A 1 119 ? 8.798 -7.174 8.314 1.00 68.56 119 CYS A C 1
ATOM 934 O O . CYS A 1 119 ? 8.408 -6.276 7.574 1.00 68.56 119 CYS A O 1
ATOM 936 N N . VAL A 1 120 ? 8.213 -7.442 9.483 1.00 64.00 120 VAL A N 1
ATOM 937 C CA . VAL A 1 120 ? 6.947 -6.834 9.951 1.00 64.00 120 VAL A CA 1
ATOM 938 C C . VAL A 1 120 ? 7.014 -5.300 10.058 1.00 64.00 120 VAL A C 1
ATOM 940 O O . VAL A 1 120 ? 6.008 -4.627 9.868 1.00 64.00 120 VAL A O 1
ATOM 943 N N . GLU A 1 121 ? 8.204 -4.733 10.270 1.00 61.62 121 GLU A N 1
ATOM 944 C CA . GLU A 1 121 ? 8.394 -3.286 10.469 1.00 61.62 121 GLU A CA 1
ATOM 945 C C . GLU A 1 121 ? 9.386 -2.635 9.488 1.00 61.62 121 GLU A C 1
ATOM 947 O O . GLU A 1 121 ? 9.478 -1.401 9.429 1.00 61.62 121 GLU A O 1
ATOM 952 N N . ALA A 1 122 ? 10.092 -3.426 8.668 1.00 56.75 122 ALA A N 1
ATOM 953 C CA . ALA A 1 122 ? 11.057 -2.865 7.725 1.00 56.75 122 ALA A CA 1
ATOM 954 C C . ALA A 1 122 ? 10.343 -2.199 6.544 1.00 56.75 122 ALA A C 1
ATOM 956 O O . ALA A 1 122 ? 9.372 -2.721 5.990 1.00 56.75 122 ALA A O 1
ATOM 957 N N . ARG A 1 123 ? 10.850 -1.028 6.160 1.00 55.00 123 ARG A N 1
ATOM 958 C CA . ARG A 1 123 ? 10.469 -0.361 4.916 1.00 55.00 123 ARG A CA 1
ATOM 959 C C . ARG A 1 123 ? 11.124 -1.122 3.751 1.00 55.00 123 ARG A C 1
ATOM 961 O O . ARG A 1 123 ? 12.242 -1.600 3.936 1.00 55.00 123 ARG A O 1
ATOM 968 N N . PRO A 1 124 ? 10.456 -1.263 2.598 1.00 50.88 124 PRO A N 1
ATOM 969 C CA . PRO A 1 124 ? 11.150 -1.637 1.367 1.00 50.88 124 PRO A CA 1
ATOM 970 C C . PRO A 1 124 ? 12.300 -0.629 1.103 1.00 50.88 124 PRO A C 1
ATOM 972 O O . PRO A 1 124 ? 12.103 0.564 1.374 1.00 50.88 124 PRO A O 1
ATOM 975 N N . TYR A 1 125 ? 13.487 -1.113 0.707 1.00 47.88 125 TYR A N 1
ATOM 976 C CA . TYR A 1 125 ? 14.700 -0.325 0.422 1.00 47.88 125 TYR A CA 1
ATOM 977 C C . TYR A 1 125 ? 15.020 -0.219 -1.079 1.00 47.88 125 TYR A C 1
ATOM 979 O O . TYR A 1 125 ? 15.317 -1.263 -1.705 1.00 47.88 125 TYR A O 1
#